Protein AF-A0A838VPI8-F1 (afdb_monomer)

Sequence (58 aa):
MTTKPNFQQMPMEQLKAYVLAHRNDDEAFHAYIDRRRAASINTVPMTIEEAEAELQRR

pLDDT: mean 78.63, std 12.79, range [42.38, 93.0]

Foldseek 3Di:
DDDDDDLQVDDLVVLVVVCVVCVVPVVSVCSNVVVVVVVCVVVDPQPPVNVVVVVVVD

Solvent-accessible surface area (backbone atoms only — not comparable to full-atom values): 3651 Å² total; per-residue (Å²): 135,88,79,77,77,60,62,88,78,46,57,70,69,57,42,51,53,48,29,71,75,37,73,86,39,62,68,50,44,51,50,50,50,52,51,51,48,63,66,49,63,75,52,73,84,70,48,71,69,56,55,52,56,56,62,73,73,112

Mean predicted aligned error: 10.52 Å

Radius of gyration: 16.88 Å; Cα contacts (8 Å, |Δi|>4): 19; chains: 1; bounding box: 24×17×58 Å

Structure (mmCIF, N/CA/C/O backbone):
data_AF-A0A838VPI8-F1
#
_entry.id   AF-A0A838VPI8-F1
#
loop_
_atom_site.group_PDB
_atom_site.id
_atom_site.type_symbol
_atom_site.label_atom_id
_atom_site.label_alt_id
_atom_site.label_comp_id
_atom_site.label_asym_id
_atom_site.label_entity_id
_atom_site.label_seq_id
_atom_site.pdbx_PDB_ins_code
_atom_site.Cartn_x
_atom_site.Cartn_y
_atom_site.Cartn_z
_atom_site.occupancy
_atom_site.B_iso_or_equiv
_atom_site.auth_seq_id
_atom_site.auth_comp_id
_atom_site.auth_asym_id
_atom_site.auth_atom_id
_atom_site.pdbx_PDB_model_num
ATOM 1 N N . MET A 1 1 ? -3.601 2.876 26.302 1.00 42.38 1 MET A N 1
ATOM 2 C CA . MET A 1 1 ? -2.505 3.146 25.347 1.00 42.38 1 MET A CA 1
ATOM 3 C C . MET A 1 1 ? -2.770 2.321 24.099 1.00 42.38 1 MET A C 1
ATOM 5 O O . MET A 1 1 ? -2.684 1.105 24.176 1.00 42.38 1 MET A O 1
ATOM 9 N N . THR A 1 2 ? -3.192 2.932 22.994 1.00 50.53 2 THR A N 1
ATOM 10 C CA . THR A 1 2 ? -3.405 2.219 21.724 1.00 50.53 2 THR A CA 1
ATOM 11 C C . THR A 1 2 ? -2.063 2.078 21.015 1.00 50.53 2 THR A C 1
ATOM 13 O O . THR A 1 2 ? -1.523 3.054 20.500 1.00 50.53 2 THR A O 1
ATOM 16 N N . THR A 1 3 ? -1.486 0.881 21.044 1.00 71.88 3 THR A N 1
ATOM 17 C CA . THR A 1 3 ? -0.249 0.562 20.326 1.00 71.88 3 THR A CA 1
ATOM 18 C C . THR A 1 3 ? -0.532 0.553 18.829 1.00 71.88 3 THR A C 1
ATOM 20 O O . THR A 1 3 ? -1.273 -0.308 18.353 1.00 71.88 3 THR A O 1
ATOM 23 N N . LYS A 1 4 ? 0.034 1.509 18.087 1.00 72.62 4 LYS A N 1
ATOM 24 C CA . LYS A 1 4 ? 0.004 1.462 16.624 1.00 72.62 4 LYS A CA 1
ATOM 25 C C . LYS A 1 4 ? 0.755 0.215 16.133 1.00 72.62 4 LYS A C 1
ATOM 27 O O . LYS A 1 4 ? 1.815 -0.100 16.681 1.00 72.62 4 LYS A O 1
ATOM 32 N N . PRO A 1 5 ? 0.234 -0.503 15.129 1.00 80.56 5 PRO A N 1
ATOM 33 C CA . PRO A 1 5 ? 0.946 -1.626 14.537 1.00 80.56 5 PRO A CA 1
ATOM 34 C C . PRO A 1 5 ? 2.195 -1.151 13.779 1.00 80.56 5 PRO A C 1
ATOM 36 O O . PRO A 1 5 ? 2.199 -0.094 13.155 1.00 80.56 5 PRO A O 1
ATOM 39 N N . ASN A 1 6 ? 3.258 -1.958 13.790 1.00 84.31 6 ASN A N 1
ATOM 40 C CA . ASN A 1 6 ? 4.460 -1.677 13.004 1.00 84.31 6 ASN A CA 1
ATOM 41 C C . ASN A 1 6 ? 4.216 -1.982 11.519 1.00 84.31 6 ASN A C 1
ATOM 43 O O . ASN A 1 6 ? 4.380 -3.118 11.064 1.00 84.31 6 ASN A O 1
ATOM 47 N N . PHE A 1 7 ? 3.872 -0.953 10.744 1.00 84.75 7 PHE A N 1
ATOM 48 C CA . PHE A 1 7 ? 3.602 -1.056 9.304 1.00 84.75 7 PHE A CA 1
ATOM 49 C C . PHE A 1 7 ? 4.787 -1.600 8.488 1.00 84.75 7 PHE A C 1
ATOM 51 O O . PHE A 1 7 ? 4.591 -2.243 7.457 1.00 84.75 7 PHE A O 1
ATOM 58 N N . GLN A 1 8 ? 6.019 -1.409 8.972 1.00 80.44 8 GLN A N 1
ATOM 59 C CA . GLN A 1 8 ? 7.225 -1.957 8.344 1.00 80.44 8 GLN A CA 1
ATOM 60 C C . GLN A 1 8 ? 7.420 -3.461 8.587 1.00 80.44 8 GLN A C 1
ATOM 62 O O . GLN A 1 8 ? 7.995 -4.150 7.749 1.00 80.44 8 GLN A O 1
ATOM 67 N N . GLN A 1 9 ? 6.929 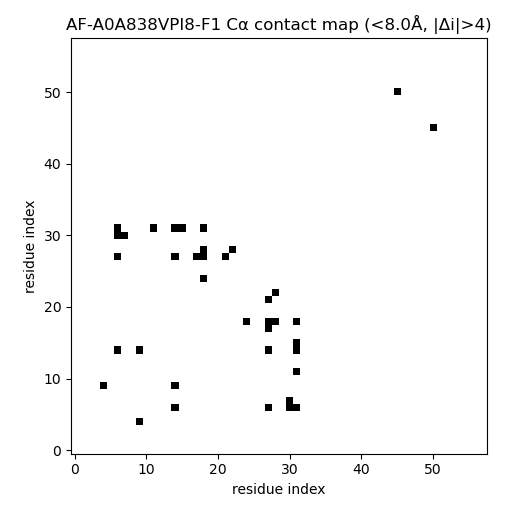-3.995 9.707 1.00 84.06 9 GLN A N 1
ATOM 68 C CA . GLN A 1 9 ? 7.062 -5.421 10.040 1.00 84.06 9 GLN A CA 1
ATOM 69 C C . GLN A 1 9 ? 5.840 -6.241 9.603 1.00 84.06 9 GLN A C 1
ATOM 71 O O . GLN A 1 9 ? 5.937 -7.453 9.435 1.00 84.06 9 GLN A O 1
ATOM 76 N N . MET A 1 10 ? 4.698 -5.589 9.371 1.00 85.50 10 MET A N 1
ATOM 77 C CA . MET A 1 10 ? 3.465 -6.225 8.908 1.00 85.50 10 MET A CA 1
ATOM 78 C C . MET A 1 10 ? 3.595 -6.735 7.457 1.00 85.50 10 MET A C 1
ATOM 80 O O . MET A 1 10 ? 4.213 -6.056 6.640 1.00 85.50 10 MET A O 1
ATOM 84 N N . PRO A 1 11 ? 3.019 -7.888 7.074 1.00 88.88 11 PRO A N 1
ATOM 85 C CA . PRO A 1 11 ? 3.006 -8.324 5.676 1.00 88.88 11 PRO A CA 1
ATOM 86 C C . PRO A 1 11 ? 2.203 -7.366 4.780 1.00 88.88 11 PRO A C 1
ATOM 88 O O . PRO A 1 11 ? 1.227 -6.756 5.217 1.00 88.88 11 PRO A O 1
ATOM 91 N N . MET A 1 12 ? 2.595 -7.261 3.505 1.00 86.25 12 MET A N 1
ATOM 92 C CA . MET A 1 12 ? 2.027 -6.308 2.535 1.00 86.25 12 MET A CA 1
ATOM 93 C C . MET A 1 12 ? 0.501 -6.423 2.393 1.00 86.25 12 MET A C 1
ATOM 95 O O . MET A 1 12 ? -0.188 -5.415 2.249 1.00 86.25 12 MET A O 1
ATOM 99 N N . GLU A 1 13 ? -0.036 -7.644 2.457 1.00 89.62 13 GLU A N 1
ATOM 100 C CA . GLU A 1 13 ? -1.477 -7.909 2.374 1.00 89.62 13 GLU A CA 1
ATOM 101 C C . GLU A 1 13 ? -2.239 -7.342 3.575 1.00 89.62 13 GLU A C 1
ATOM 103 O O . GLU A 1 13 ? -3.281 -6.707 3.405 1.00 89.62 13 GLU A O 1
ATOM 108 N N . GLN A 1 14 ? -1.684 -7.494 4.781 1.00 90.31 14 GLN A N 1
ATOM 109 C CA . GLN A 1 14 ? -2.273 -6.925 5.991 1.00 90.31 14 GLN A CA 1
ATOM 110 C C . GLN A 1 14 ? -2.124 -5.404 6.034 1.00 90.31 14 GLN A C 1
ATOM 112 O O . GLN A 1 14 ? -3.075 -4.716 6.397 1.00 90.31 14 GLN A O 1
ATOM 117 N N . LEU A 1 15 ? -0.987 -4.866 5.584 1.00 90.12 15 LEU A N 1
ATOM 118 C CA . LEU A 1 15 ? -0.792 -3.421 5.469 1.00 90.12 15 LEU A CA 1
ATOM 119 C C . LEU A 1 15 ? -1.806 -2.805 4.494 1.00 90.12 15 LEU A C 1
ATOM 121 O O . LEU A 1 15 ? -2.429 -1.793 4.803 1.00 90.12 15 LEU A O 1
ATOM 125 N N . LYS A 1 16 ? -2.046 -3.458 3.350 1.00 90.50 16 LYS A N 1
ATOM 126 C CA . LYS A 1 16 ? -3.076 -3.048 2.386 1.00 90.50 16 LYS A CA 1
ATOM 127 C C . LYS A 1 16 ? -4.472 -3.069 3.012 1.00 90.50 16 LYS A C 1
ATOM 129 O O . LYS A 1 16 ? -5.209 -2.098 2.864 1.00 90.50 16 LYS A O 1
ATOM 134 N N . ALA A 1 17 ? -4.841 -4.147 3.705 1.00 93.00 17 ALA A N 1
ATOM 135 C CA . ALA A 1 17 ? -6.138 -4.244 4.377 1.00 93.00 17 ALA A CA 1
ATOM 136 C C . ALA A 1 17 ? -6.311 -3.148 5.443 1.00 93.00 17 ALA A C 1
ATOM 138 O O . ALA A 1 17 ? -7.365 -2.516 5.510 1.00 93.00 17 ALA A O 1
ATOM 139 N N . TYR A 1 18 ? -5.255 -2.865 6.212 1.00 92.38 18 TYR A N 1
ATOM 140 C CA . TYR A 1 18 ? -5.256 -1.812 7.222 1.00 92.38 18 TYR A CA 1
ATOM 141 C C . TYR A 1 18 ? -5.451 -0.424 6.605 1.00 92.38 18 TYR A C 1
ATOM 143 O O . TYR A 1 18 ? -6.327 0.306 7.057 1.00 92.38 18 TYR A O 1
ATOM 151 N N . VAL A 1 19 ? -4.706 -0.081 5.547 1.00 91.31 19 VAL A N 1
ATOM 152 C CA . VAL A 1 19 ? -4.839 1.201 4.825 1.00 91.31 19 VAL A CA 1
ATOM 153 C C . VAL A 1 19 ? -6.237 1.366 4.225 1.00 91.31 19 VAL A C 1
ATOM 155 O O . VAL A 1 19 ? -6.801 2.457 4.240 1.00 91.31 19 VAL A O 1
ATOM 158 N N . LEU A 1 20 ? -6.834 0.281 3.719 1.00 90.62 20 LEU A N 1
ATOM 159 C CA . LEU A 1 20 ? -8.197 0.316 3.1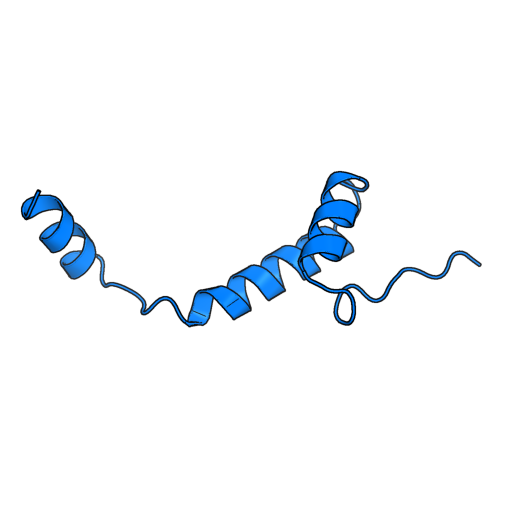85 1.00 90.62 20 LEU A CA 1
ATOM 160 C C . LEU A 1 20 ? -9.252 0.560 4.271 1.00 90.62 20 LEU A C 1
ATOM 162 O O . LEU A 1 20 ? -10.238 1.245 3.990 1.00 90.62 20 LEU A O 1
ATOM 166 N N . ALA A 1 21 ? -9.045 0.019 5.475 1.00 92.44 21 ALA A N 1
ATOM 167 C CA . ALA A 1 21 ? -9.903 0.240 6.638 1.00 92.44 21 ALA A CA 1
ATOM 168 C C . ALA A 1 21 ? -9.660 1.608 7.311 1.00 92.44 21 ALA A C 1
ATOM 170 O O . ALA A 1 21 ? -10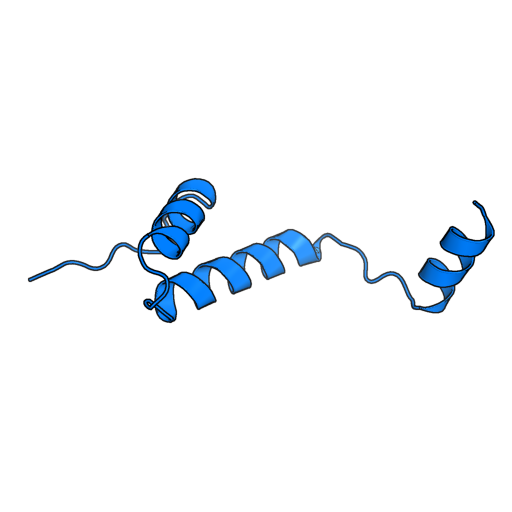.594 2.202 7.841 1.00 92.44 21 ALA A O 1
ATOM 171 N N . HIS A 1 22 ? -8.433 2.130 7.242 1.00 90.94 22 HIS A N 1
ATOM 172 C CA . HIS A 1 22 ? -7.991 3.372 7.879 1.00 90.94 22 HIS A CA 1
ATOM 173 C C . HIS A 1 22 ? -7.452 4.345 6.829 1.00 90.94 22 HIS A C 1
ATOM 175 O O . HIS A 1 22 ? -6.282 4.713 6.830 1.00 90.94 22 HIS A O 1
ATOM 181 N N . ARG A 1 23 ? -8.323 4.778 5.912 1.00 86.00 23 ARG A N 1
ATOM 182 C CA . ARG A 1 23 ? -7.932 5.671 4.804 1.00 86.00 23 ARG A CA 1
ATOM 183 C C . ARG A 1 23 ? -7.412 7.040 5.253 1.00 86.00 23 ARG A C 1
ATOM 185 O O . ARG A 1 23 ? -6.744 7.701 4.472 1.00 86.00 23 ARG A O 1
ATOM 192 N N . ASN A 1 24 ? -7.721 7.447 6.484 1.00 90.06 24 ASN A N 1
ATOM 193 C CA . ASN A 1 24 ?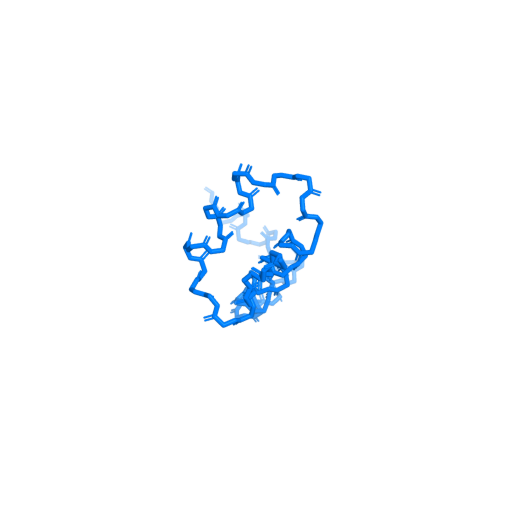 -7.252 8.693 7.092 1.00 90.06 24 ASN A CA 1
ATOM 194 C C . ASN A 1 24 ? -5.910 8.528 7.830 1.00 90.06 24 ASN A C 1
ATOM 196 O O . ASN A 1 24 ? -5.436 9.477 8.447 1.00 90.06 24 ASN A O 1
ATOM 200 N N . ASP A 1 25 ? -5.331 7.327 7.836 1.00 89.50 25 ASP A N 1
ATOM 201 C CA . ASP A 1 25 ? -4.032 7.063 8.448 1.00 89.50 25 ASP A CA 1
ATOM 202 C C . ASP A 1 25 ? -2.930 7.265 7.396 1.00 89.50 25 ASP A C 1
ATOM 204 O O . ASP A 1 25 ? -2.543 6.345 6.665 1.00 89.50 25 ASP A O 1
ATOM 208 N N . ASP A 1 26 ? -2.456 8.510 7.290 1.00 89.62 26 ASP A N 1
ATOM 209 C CA . ASP A 1 26 ? -1.392 8.896 6.359 1.00 89.62 26 ASP A CA 1
ATOM 210 C C . ASP A 1 26 ? -0.108 8.082 6.568 1.00 89.62 26 ASP A C 1
ATOM 212 O O . ASP A 1 26 ? 0.581 7.764 5.599 1.00 89.62 26 ASP A O 1
ATOM 216 N N . GLU A 1 27 ? 0.203 7.697 7.807 1.00 89.94 27 GLU A N 1
ATOM 217 C CA . GLU A 1 27 ? 1.395 6.916 8.152 1.00 89.94 27 GLU A CA 1
ATOM 218 C C . GLU A 1 27 ? 1.323 5.510 7.544 1.00 89.94 27 GLU A C 1
ATOM 220 O O . GLU A 1 27 ? 2.271 5.059 6.889 1.00 89.94 27 GLU A O 1
ATOM 225 N N . ALA A 1 28 ? 0.168 4.849 7.668 1.00 89.69 28 ALA A N 1
ATOM 226 C CA . ALA A 1 28 ? -0.076 3.559 7.030 1.00 89.69 28 ALA A CA 1
ATOM 227 C C . ALA A 1 28 ? -0.032 3.665 5.494 1.00 89.69 28 ALA A C 1
ATOM 229 O O . ALA A 1 28 ? 0.539 2.796 4.823 1.00 89.69 28 ALA A O 1
ATOM 230 N N . PHE A 1 29 ? -0.605 4.735 4.929 1.00 89.38 29 PHE A N 1
ATOM 231 C CA . PHE 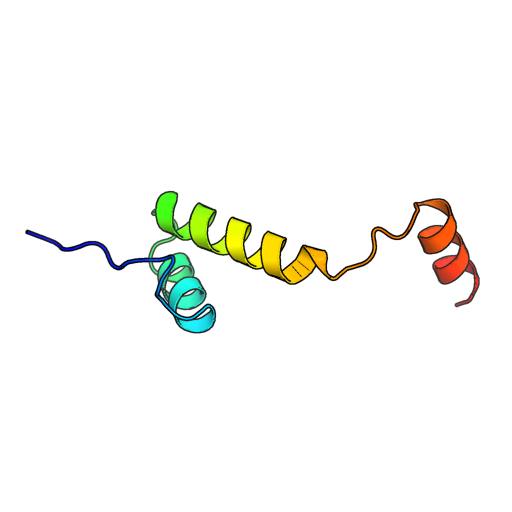A 1 29 ? -0.599 4.976 3.485 1.00 89.38 29 PHE A CA 1
ATOM 232 C C . PHE A 1 29 ? 0.822 5.173 2.941 1.00 89.38 29 PHE A C 1
ATOM 234 O O . PHE A 1 29 ? 1.206 4.510 1.973 1.00 89.38 29 PHE A O 1
ATOM 241 N N . HIS A 1 30 ? 1.628 6.018 3.590 1.00 91.06 30 HIS A N 1
ATOM 242 C CA . HIS A 1 30 ? 3.019 6.258 3.199 1.00 91.06 30 HIS A CA 1
ATOM 243 C C . HIS A 1 30 ? 3.843 4.973 3.290 1.00 91.06 30 HIS A C 1
ATOM 245 O O . HIS A 1 30 ? 4.544 4.636 2.335 1.00 91.06 30 HIS A O 1
ATOM 251 N N . ALA A 1 31 ? 3.695 4.202 4.373 1.00 91.00 31 ALA A N 1
ATOM 252 C CA . ALA A 1 31 ? 4.384 2.922 4.531 1.00 91.00 31 ALA A CA 1
ATOM 253 C C . ALA A 1 31 ? 4.023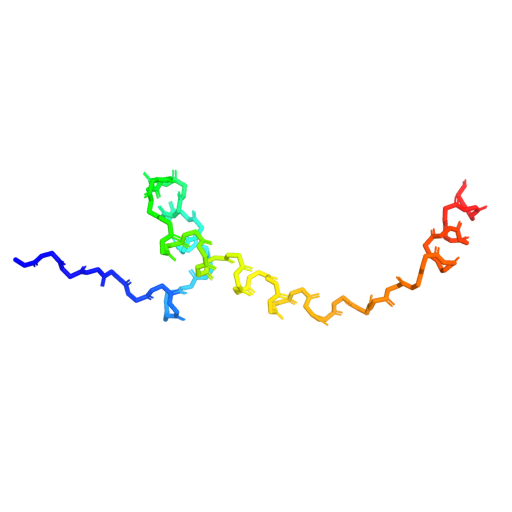 1.917 3.422 1.00 91.00 31 ALA A C 1
ATOM 255 O O . ALA A 1 31 ? 4.892 1.190 2.935 1.00 91.00 31 ALA A O 1
ATOM 256 N N . TYR A 1 32 ? 2.755 1.878 2.995 1.00 90.25 32 TYR A N 1
ATOM 257 C CA . TYR A 1 32 ? 2.308 1.007 1.906 1.00 90.25 32 TYR A CA 1
ATOM 258 C C . TYR A 1 32 ? 2.889 1.422 0.551 1.00 90.25 32 TYR A C 1
ATOM 260 O O . TYR A 1 32 ? 3.389 0.571 -0.190 1.00 90.25 32 TYR A O 1
ATOM 268 N N . ILE A 1 33 ? 2.840 2.717 0.223 1.00 88.44 33 ILE A N 1
ATOM 269 C CA . ILE A 1 33 ? 3.364 3.238 -1.045 1.00 88.44 33 ILE A CA 1
ATOM 270 C C . ILE A 1 33 ? 4.881 3.089 -1.115 1.00 88.44 33 ILE A C 1
ATOM 272 O O . ILE A 1 33 ? 5.374 2.633 -2.145 1.00 88.44 33 ILE A O 1
ATOM 276 N N . ASP A 1 34 ? 5.606 3.405 -0.042 1.00 88.38 34 ASP A N 1
ATOM 277 C CA . ASP A 1 34 ? 7.064 3.272 0.023 1.00 88.38 34 ASP A CA 1
ATOM 278 C C . ASP A 1 34 ? 7.501 1.824 -0.233 1.00 88.38 34 ASP A C 1
ATOM 280 O O . ASP A 1 34 ? 8.282 1.555 -1.148 1.00 88.38 34 ASP A O 1
ATOM 284 N N . ARG A 1 35 ? 6.869 0.857 0.447 1.00 85.38 35 ARG A N 1
ATOM 285 C CA . ARG A 1 35 ? 7.104 -0.572 0.195 1.00 85.38 35 ARG A CA 1
ATOM 286 C C . ARG A 1 35 ? 6.742 -1.004 -1.214 1.00 85.38 35 ARG A C 1
ATOM 288 O O . ARG A 1 35 ? 7.455 -1.812 -1.807 1.00 85.38 35 ARG A O 1
ATOM 295 N N . ARG A 1 36 ? 5.624 -0.511 -1.753 1.00 84.94 36 ARG A N 1
ATOM 296 C CA . ARG A 1 36 ? 5.200 -0.854 -3.117 1.00 84.94 36 ARG A CA 1
ATOM 297 C C . ARG A 1 36 ? 6.194 -0.309 -4.131 1.00 84.94 36 ARG A C 1
ATOM 299 O O . ARG A 1 36 ? 6.513 -1.004 -5.091 1.00 84.94 36 ARG A O 1
ATOM 306 N N . ARG A 1 37 ? 6.709 0.897 -3.883 1.00 83.00 37 ARG A N 1
ATOM 307 C CA . ARG A 1 37 ? 7.738 1.531 -4.697 1.00 83.00 37 ARG A CA 1
ATOM 308 C C . ARG A 1 37 ? 9.034 0.736 -4.623 1.00 83.00 37 ARG A C 1
ATOM 310 O O . ARG A 1 37 ? 9.526 0.345 -5.673 1.00 83.00 37 ARG A O 1
ATOM 317 N N . ALA A 1 38 ? 9.498 0.393 -3.422 1.00 82.56 38 ALA A N 1
ATOM 318 C CA . ALA A 1 38 ? 10.679 -0.440 -3.204 1.00 82.56 38 ALA A CA 1
ATOM 319 C C . ALA A 1 38 ? 10.574 -1.812 -3.895 1.00 82.56 38 ALA A C 1
ATOM 321 O O . ALA A 1 38 ? 11.522 -2.248 -4.542 1.00 82.56 38 ALA A O 1
ATOM 322 N N . ALA A 1 39 ? 9.404 -2.458 -3.843 1.00 75.12 39 ALA A N 1
ATOM 323 C CA . ALA A 1 39 ? 9.148 -3.697 -4.579 1.00 75.12 39 ALA A CA 1
ATOM 324 C C . ALA A 1 39 ? 9.161 -3.490 -6.108 1.00 75.12 39 ALA A C 1
ATOM 326 O O . ALA A 1 39 ? 9.657 -4.343 -6.841 1.00 75.12 39 ALA A O 1
ATOM 327 N N . SER A 1 40 ? 8.659 -2.348 -6.589 1.00 66.75 40 SER A N 1
ATOM 328 C CA . SER A 1 40 ? 8.638 -1.982 -8.013 1.00 66.75 40 SER A CA 1
ATOM 329 C C . SER A 1 40 ? 9.958 -1.430 -8.563 1.00 66.75 40 SER A C 1
ATOM 331 O O . SER A 1 40 ? 10.044 -1.211 -9.762 1.00 66.75 40 SER A O 1
ATOM 333 N N . ILE A 1 41 ? 10.999 -1.224 -7.746 1.00 58.44 41 ILE A N 1
ATOM 334 C CA . ILE A 1 41 ? 12.336 -0.837 -8.245 1.00 58.44 41 ILE A CA 1
ATOM 335 C C . ILE A 1 41 ? 12.985 -1.979 -9.060 1.00 58.44 41 ILE A C 1
ATOM 337 O O . ILE A 1 41 ? 13.920 -1.741 -9.813 1.00 58.44 41 ILE A O 1
ATOM 341 N N . ASN A 1 42 ? 12.447 -3.206 -8.998 1.00 55.88 42 ASN A N 1
ATOM 342 C CA . ASN A 1 42 ? 12.788 -4.264 -9.960 1.00 55.88 42 ASN A CA 1
ATOM 343 C C . ASN A 1 42 ? 12.159 -4.070 -11.350 1.00 55.88 42 ASN A C 1
ATOM 345 O O . ASN A 1 42 ? 12.461 -4.831 -12.268 1.00 55.88 42 ASN A O 1
ATOM 349 N N . THR A 1 43 ? 11.297 -3.070 -11.535 1.00 55.75 43 THR A N 1
ATOM 350 C CA . THR A 1 43 ? 10.900 -2.629 -12.867 1.00 55.75 43 THR A CA 1
ATOM 351 C C . THR A 1 43 ? 12.053 -1.800 -13.410 1.00 55.75 43 THR A C 1
ATOM 353 O O . THR A 1 43 ? 12.264 -0.664 -12.981 1.00 55.75 43 THR A O 1
ATOM 356 N N . VAL A 1 44 ? 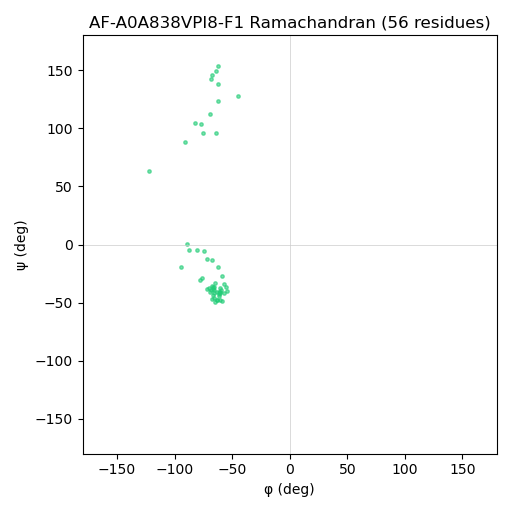12.827 -2.392 -14.321 1.00 61.16 44 VAL A N 1
ATOM 357 C CA . VAL A 1 44 ? 13.812 -1.661 -15.123 1.00 61.16 44 VAL A CA 1
ATOM 358 C C . VAL A 1 44 ? 13.160 -0.370 -15.631 1.00 61.16 44 VAL A C 1
ATOM 360 O O . VAL A 1 44 ? 12.045 -0.439 -16.156 1.00 61.16 44 VAL A O 1
ATOM 363 N N . PRO A 1 45 ? 13.771 0.810 -15.423 1.00 57.25 45 PRO A N 1
ATOM 364 C CA . PRO A 1 45 ? 13.249 2.040 -15.990 1.00 57.25 45 PRO A CA 1
ATOM 365 C C . PRO A 1 45 ? 13.330 1.902 -17.509 1.00 57.25 45 PRO A C 1
ATOM 367 O O . PRO A 1 45 ? 14.386 2.100 -18.099 1.00 57.25 45 PRO A O 1
ATOM 370 N N . MET A 1 46 ? 12.222 1.494 -18.122 1.00 62.31 46 MET A N 1
ATOM 371 C CA . MET A 1 46 ? 12.067 1.502 -19.565 1.00 62.31 46 MET A CA 1
ATOM 372 C C . MET A 1 46 ? 12.175 2.959 -19.994 1.00 62.31 46 MET A C 1
ATOM 374 O O . MET A 1 46 ? 11.473 3.827 -19.459 1.00 62.31 46 MET A O 1
ATOM 378 N N . THR A 1 47 ? 13.104 3.246 -20.896 1.00 73.00 47 THR A N 1
ATOM 379 C CA . THR A 1 47 ? 13.186 4.584 -21.477 1.00 73.00 47 THR A CA 1
ATOM 380 C C . THR A 1 47 ? 11.892 4.883 -22.239 1.00 73.00 47 THR A C 1
ATOM 382 O O . THR A 1 47 ? 11.192 3.970 -22.681 1.00 73.00 47 THR A O 1
ATOM 385 N N . ILE A 1 48 ? 11.541 6.166 -22.372 1.00 64.56 48 ILE A N 1
ATOM 386 C CA . ILE A 1 48 ? 10.344 6.581 -23.124 1.00 64.56 48 ILE A CA 1
ATOM 387 C C . ILE A 1 48 ? 10.403 6.002 -24.550 1.00 64.56 48 ILE A C 1
ATOM 389 O O . ILE A 1 48 ? 9.420 5.440 -25.021 1.00 64.56 48 ILE A O 1
ATOM 393 N N . GLU A 1 49 ? 11.592 6.011 -25.159 1.00 67.62 49 GLU A N 1
ATOM 394 C CA . GLU A 1 49 ? 11.858 5.426 -26.477 1.00 67.62 49 GLU A CA 1
ATOM 395 C C . GLU A 1 49 ? 11.581 3.913 -26.534 1.00 67.62 49 GLU A C 1
ATOM 397 O O . GLU A 1 49 ? 10.979 3.428 -27.492 1.00 67.62 49 GLU A O 1
ATOM 402 N N . GLU A 1 50 ? 11.968 3.151 -25.507 1.00 67.12 50 GLU A N 1
ATOM 403 C CA . GLU A 1 50 ? 11.680 1.712 -25.443 1.00 67.12 50 GLU A CA 1
ATOM 404 C C . GLU A 1 50 ? 10.181 1.428 -25.261 1.00 67.12 50 GLU A C 1
ATOM 406 O O . GLU A 1 50 ? 9.651 0.508 -25.890 1.00 67.12 50 GLU A O 1
ATOM 411 N N . ALA A 1 51 ? 9.478 2.228 -24.452 1.00 69.12 51 ALA A N 1
ATOM 412 C CA . ALA A 1 51 ?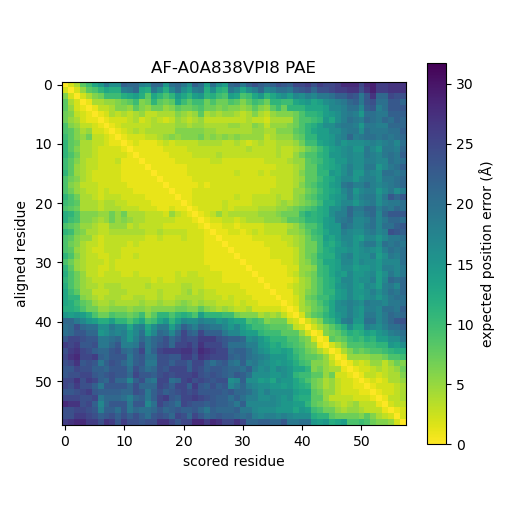 8.036 2.087 -24.243 1.00 69.12 51 ALA A CA 1
ATOM 413 C C . ALA A 1 51 ? 7.228 2.397 -25.517 1.00 69.12 51 ALA A C 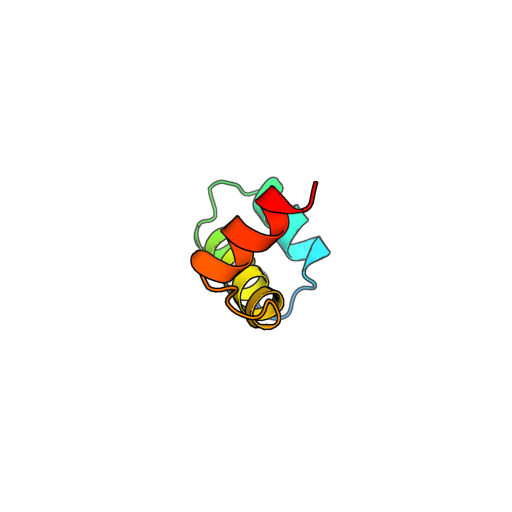1
ATOM 415 O O . ALA A 1 51 ? 6.246 1.714 -25.820 1.00 69.12 51 ALA A O 1
ATOM 416 N N . GLU A 1 52 ? 7.658 3.397 -26.291 1.00 71.81 52 GLU A N 1
ATOM 417 C CA . GLU A 1 52 ? 7.052 3.748 -27.579 1.00 71.81 52 GLU A CA 1
ATOM 418 C C . GLU A 1 52 ? 7.308 2.674 -28.650 1.00 71.81 52 GLU A C 1
ATOM 420 O O . GLU A 1 52 ? 6.388 2.301 -29.386 1.00 71.81 52 GLU A O 1
ATOM 425 N N . ALA A 1 53 ? 8.520 2.108 -28.693 1.00 75.00 53 ALA A N 1
ATOM 426 C CA . ALA A 1 53 ? 8.870 1.032 -29.621 1.00 75.00 53 ALA A CA 1
ATOM 427 C C . ALA A 1 53 ? 8.076 -0.266 -29.366 1.00 75.00 53 ALA A C 1
ATOM 429 O O . ALA A 1 53 ? 7.754 -0.995 -30.309 1.00 75.00 53 ALA A O 1
ATOM 430 N N . GLU A 1 54 ? 7.736 -0.566 -28.109 1.00 75.12 54 GLU A N 1
ATOM 431 C CA . GLU A 1 54 ? 6.884 -1.710 -27.759 1.00 75.12 54 GLU A CA 1
ATOM 432 C C . GLU A 1 54 ? 5.424 -1.496 -28.191 1.00 75.12 54 GLU A C 1
ATOM 434 O O . GLU A 1 54 ? 4.779 -2.427 -28.684 1.00 75.12 54 GLU A O 1
ATOM 439 N N . LEU A 1 55 ? 4.915 -0.263 -28.085 1.00 70.81 55 LEU A N 1
ATOM 440 C CA . LEU A 1 55 ? 3.566 0.088 -28.532 1.00 70.81 55 LEU A CA 1
ATOM 441 C C . LEU A 1 55 ? 3.420 -0.011 -30.058 1.00 70.81 55 LEU A C 1
ATOM 443 O O . LEU A 1 55 ? 2.385 -0.462 -30.540 1.00 70.81 55 LEU A O 1
ATOM 447 N N . GLN A 1 56 ? 4.465 0.348 -30.812 1.00 73.06 56 GLN A N 1
ATOM 448 C CA . GLN A 1 56 ? 4.493 0.230 -32.276 1.00 73.06 56 GLN A CA 1
ATOM 449 C C . GLN A 1 56 ? 4.602 -1.215 -32.792 1.00 73.06 56 GLN A C 1
ATOM 451 O O . GLN A 1 56 ? 4.411 -1.443 -33.987 1.00 73.06 56 GLN A O 1
ATOM 456 N N . ARG A 1 57 ? 4.915 -2.196 -31.930 1.00 70.88 57 ARG A N 1
ATOM 457 C CA . ARG A 1 57 ? 4.965 -3.624 -32.304 1.00 70.88 57 ARG A CA 1
ATOM 458 C C . ARG A 1 57 ? 3.626 -4.364 -32.181 1.00 70.88 57 ARG A C 1
ATOM 460 O O . ARG A 1 57 ? 3.594 -5.550 -32.517 1.00 70.88 57 ARG A O 1
ATOM 467 N N . ARG A 1 58 ? 2.565 -3.732 -31.676 1.00 57.47 58 ARG A N 1
ATOM 468 C CA . ARG A 1 58 ? 1.222 -4.333 -31.543 1.00 57.47 58 ARG A CA 1
ATOM 469 C C . ARG A 1 58 ? 0.310 -3.902 -32.682 1.00 57.47 58 ARG A C 1
ATOM 471 O O . ARG A 1 58 ? -0.540 -4.740 -33.050 1.00 57.47 58 ARG A O 1
#

Secondary structure (DSSP, 8-state):
------TTTS-HHHHHHHHHH-TT-HHHHHHHHHHHHHHHTTS----HHHHHHHHTT-